Protein AF-A0AAD4JKN1-F1 (afdb_monomer)

Secondary structure (DSSP, 8-state):
-------SSHHHHHHHHHHHHHHHHT---S------------------TTTT--HHHHHHHHHHHHHHH-HHHHHHHHHHS-HHHHHHHHHHHHHHHHHHHHHHHHHHHHHHHHH--

Foldseek 3Di:
DDDDDPDDVPVVVVVVVVVVVVVVVVPPDDDPPVVPVPVPPPVPPPCDPCNPPDPLLVVVVVLVVCCVPPVPVSCVVQVPDDPVVVVVNVVSVVVSVVVVVVVVVVVVVVVVVVVVD

Solvent-accessible surface area (backbone atoms only — not comparable to full-atom values): 7193 Å² total; per-residue (Å²): 136,90,84,89,79,94,72,75,59,63,66,52,49,55,48,50,51,54,49,49,54,52,55,54,67,70,58,65,69,83,80,77,85,70,80,67,88,67,81,74,67,87,72,67,83,69,77,51,96,60,74,85,57,58,68,51,46,51,50,47,51,51,51,52,48,38,40,72,76,38,49,67,61,39,49,58,54,62,69,71,46,52,73,68,56,49,51,47,54,52,50,46,48,54,50,22,52,54,50,50,54,53,51,51,50,52,52,51,52,52,52,53,55,66,70,76,106

Nearest PDB structures (foldseek):
  4cti-assembly1_D  TM=4.336E-01  e=5.873E+00  Archaeoglobus fulgidus
  4cti-assembly2_B  TM=4.321E-01  e=7.706E+00  Archaeoglobus fulgidus

Radius of gyration: 39.37 Å; Cα contacts (8 Å, |Δi|>4): 24; chains: 1; bounding box: 93×88×52 Å

Sequence (117 aa):
MGVDAEDGDEAESLKLQKLAARAKAFRSTEFDDEDSDDDFSDDEELQSPIDDVDPFIFFVDTIKALQASDPLRFQNITQTLDFHYQALANGVAQHAEQRREEIEKKKMEKAIGAVAS

Structure (mmCIF, N/CA/C/O backbone):
data_AF-A0AAD4JKN1-F1
#
_entry.id   AF-A0AAD4JKN1-F1
#
loop_
_atom_site.group_PDB
_atom_site.id
_atom_site.type_symbol
_atom_site.label_atom_id
_atom_site.label_alt_id
_atom_site.label_comp_id
_atom_site.label_asym_id
_atom_site.label_entity_id
_atom_site.label_seq_id
_atom_site.pdbx_PDB_ins_code
_atom_site.Cartn_x
_atom_site.Cartn_y
_atom_site.Cartn_z
_atom_site.occupancy
_atom_site.B_iso_or_equiv
_atom_site.auth_seq_id
_atom_site.auth_comp_id
_atom_site.auth_asym_id
_atom_site.auth_atom_id
_atom_site.pdbx_PDB_model_num
ATOM 1 N N . MET A 1 1 ? 78.519 -78.307 -15.046 1.00 39.97 1 MET A N 1
ATOM 2 C CA . MET A 1 1 ? 78.005 -78.165 -16.427 1.00 39.97 1 MET A CA 1
ATOM 3 C C . MET A 1 1 ? 76.493 -78.160 -16.279 1.00 39.97 1 MET A C 1
ATOM 5 O O . MET A 1 1 ? 75.992 -79.135 -15.750 1.00 39.97 1 MET A O 1
ATOM 9 N N . GLY A 1 2 ? 75.779 -77.043 -16.394 1.00 44.22 2 GLY A N 1
ATOM 10 C CA . GLY A 1 2 ? 75.652 -76.187 -17.576 1.00 44.22 2 GLY A CA 1
ATOM 11 C C . GLY A 1 2 ? 74.321 -76.535 -18.253 1.00 44.22 2 GLY A C 1
ATOM 12 O O . GLY A 1 2 ? 74.204 -77.691 -18.632 1.00 44.22 2 GLY A O 1
ATOM 13 N N . VAL A 1 3 ? 73.375 -75.583 -18.296 1.00 42.09 3 VAL A N 1
ATOM 14 C CA . VAL A 1 3 ? 72.205 -75.370 -19.199 1.00 42.09 3 VAL A CA 1
ATOM 15 C C . VAL A 1 3 ? 71.249 -74.404 -18.464 1.00 42.09 3 VAL A C 1
ATOM 17 O O . VAL A 1 3 ? 70.744 -74.740 -17.400 1.00 42.09 3 VAL A O 1
ATOM 20 N N . ASP A 1 4 ? 71.271 -73.104 -18.750 1.00 46.56 4 ASP A N 1
ATOM 21 C CA . ASP A 1 4 ? 70.576 -72.418 -19.856 1.00 46.56 4 ASP A CA 1
ATOM 22 C C . ASP A 1 4 ? 69.042 -72.414 -19.717 1.00 46.56 4 ASP A C 1
ATOM 24 O O . ASP A 1 4 ? 68.415 -73.470 -19.768 1.00 46.56 4 ASP A O 1
ATOM 28 N N . ALA A 1 5 ? 68.488 -71.215 -19.506 1.00 46.66 5 ALA A N 1
ATOM 29 C CA . ALA A 1 5 ? 67.146 -70.781 -19.905 1.00 46.66 5 ALA A CA 1
ATOM 30 C C . ALA A 1 5 ? 66.983 -69.285 -19.555 1.00 46.66 5 ALA A C 1
ATOM 32 O O . ALA A 1 5 ? 66.197 -68.898 -18.685 1.00 46.66 5 ALA A O 1
ATOM 33 N N . GLU A 1 6 ? 67.782 -68.443 -20.218 1.00 53.09 6 GLU A N 1
ATOM 34 C CA . GLU A 1 6 ? 67.369 -67.080 -20.560 1.00 53.09 6 GLU A CA 1
ATOM 35 C C . GLU A 1 6 ? 66.128 -67.182 -21.468 1.00 53.09 6 GLU A C 1
ATOM 37 O O . GLU A 1 6 ? 66.286 -67.468 -22.646 1.00 53.09 6 GLU A O 1
ATOM 42 N N . ASP A 1 7 ? 64.901 -67.034 -20.943 1.00 52.81 7 ASP A N 1
ATOM 43 C CA . ASP A 1 7 ? 63.709 -66.795 -21.802 1.00 52.81 7 ASP A CA 1
ATOM 44 C C . ASP A 1 7 ? 62.448 -66.291 -21.052 1.00 52.81 7 ASP A C 1
ATOM 46 O O . ASP A 1 7 ? 61.320 -66.368 -21.539 1.00 52.81 7 ASP A O 1
ATOM 50 N N . GLY A 1 8 ? 62.589 -65.824 -19.804 1.00 51.25 8 GLY A N 1
ATOM 51 C CA . GLY A 1 8 ? 61.441 -65.479 -18.946 1.00 51.25 8 GLY A CA 1
ATOM 52 C C . GLY A 1 8 ? 60.948 -64.030 -19.042 1.00 51.25 8 GLY A C 1
ATOM 53 O O . GLY A 1 8 ? 59.811 -63.754 -18.662 1.00 51.25 8 GLY A O 1
ATOM 54 N N . ASP A 1 9 ? 61.782 -63.108 -19.531 1.00 56.56 9 ASP A N 1
ATOM 55 C CA . ASP A 1 9 ? 61.534 -61.655 -19.455 1.00 56.56 9 ASP A CA 1
ATOM 56 C C . ASP A 1 9 ? 60.943 -61.077 -20.762 1.00 56.56 9 ASP A C 1
ATOM 58 O O . ASP A 1 9 ? 60.248 -60.059 -20.778 1.00 56.56 9 ASP A O 1
ATOM 62 N N . GLU A 1 10 ? 61.109 -61.767 -21.896 1.00 54.38 10 GLU A N 1
ATOM 63 C CA . GLU A 1 10 ? 60.611 -61.270 -23.187 1.00 54.38 10 GLU A CA 1
ATOM 64 C C . GLU A 1 10 ? 59.077 -61.356 -23.301 1.00 54.38 10 GLU A C 1
ATOM 66 O O . GLU A 1 10 ? 58.427 -60.446 -23.824 1.00 54.38 10 GLU A O 1
ATOM 71 N N . ALA A 1 11 ? 58.462 -62.403 -22.737 1.00 57.84 11 ALA A N 1
ATOM 72 C CA . ALA A 1 11 ? 57.008 -62.577 -22.744 1.00 57.84 11 ALA A CA 1
ATOM 73 C C . ALA A 1 11 ? 56.278 -61.598 -21.803 1.00 57.84 11 ALA A C 1
ATOM 75 O O . ALA A 1 11 ? 55.142 -61.197 -22.081 1.00 57.84 11 ALA A O 1
ATOM 76 N N . GLU A 1 12 ? 56.909 -61.218 -20.691 1.00 60.03 12 GLU A N 1
ATOM 77 C CA . GLU A 1 12 ? 56.416 -60.189 -19.767 1.00 60.03 12 GLU A CA 1
ATOM 78 C C . GLU A 1 12 ? 56.588 -58.792 -20.371 1.00 60.03 12 GLU A C 1
ATOM 80 O O . GLU A 1 12 ? 55.643 -58.000 -20.333 1.00 60.03 12 GLU A O 1
ATOM 85 N N . SER A 1 13 ? 57.720 -58.511 -21.030 1.00 63.31 13 SER A N 1
ATOM 86 C CA . SER A 1 13 ? 57.960 -57.216 -21.679 1.00 63.31 13 SER A CA 1
ATOM 87 C C . SER A 1 13 ? 56.969 -56.931 -22.816 1.00 63.31 13 SER A C 1
ATOM 89 O O . SER A 1 13 ? 56.416 -55.832 -22.886 1.00 63.31 13 SER A O 1
ATOM 91 N N . LEU A 1 14 ? 56.629 -57.931 -23.640 1.00 69.44 14 LEU A N 1
ATOM 92 C CA . LEU A 1 14 ? 55.605 -57.814 -24.687 1.00 69.44 14 LEU A CA 1
ATOM 93 C C . LEU A 1 14 ? 54.211 -57.544 -24.106 1.00 69.44 14 LEU A C 1
ATOM 95 O O . LEU A 1 14 ? 53.443 -56.742 -24.651 1.00 69.44 14 LEU A O 1
ATOM 99 N N . LYS A 1 15 ? 53.873 -58.190 -22.982 1.00 71.38 15 LYS A N 1
ATOM 100 C CA . LYS A 1 15 ? 52.620 -57.927 -22.262 1.00 71.38 15 LYS A CA 1
ATOM 101 C C . LYS A 1 15 ? 52.615 -56.515 -21.693 1.00 71.38 15 LYS A C 1
ATOM 103 O O . LYS A 1 15 ? 51.636 -55.810 -21.921 1.00 71.38 15 LYS A O 1
ATOM 108 N N . LEU A 1 16 ? 53.692 -56.081 -21.034 1.00 71.75 16 LEU A N 1
ATOM 109 C CA . LEU A 1 16 ? 53.841 -54.722 -20.507 1.00 71.75 16 LEU A CA 1
ATOM 110 C C . LEU A 1 16 ? 53.737 -53.674 -21.615 1.00 71.75 16 LEU A C 1
ATOM 112 O O . LEU A 1 16 ? 53.016 -52.695 -21.456 1.00 71.75 16 LEU A O 1
ATOM 116 N N . GLN A 1 17 ? 54.390 -53.891 -22.757 1.00 74.81 17 GLN A 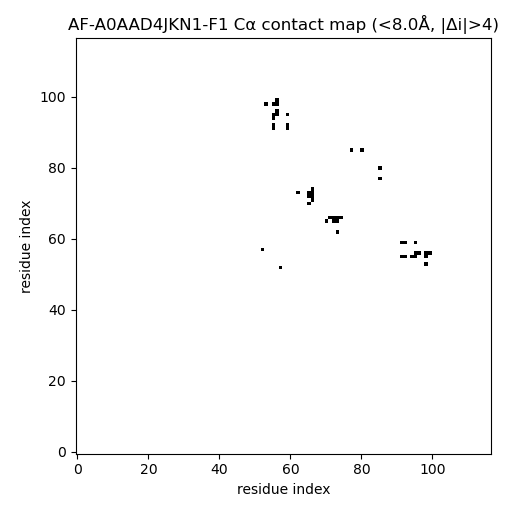N 1
ATOM 117 C CA . GLN A 1 17 ? 54.358 -52.971 -23.892 1.00 74.81 17 GLN A CA 1
ATOM 118 C C . GLN A 1 17 ? 52.951 -52.870 -24.492 1.00 74.81 17 GLN A C 1
ATOM 120 O O . GLN A 1 17 ? 52.480 -51.772 -24.792 1.00 74.81 17 GLN A O 1
ATOM 125 N N . LYS A 1 18 ? 52.235 -53.995 -24.608 1.00 77.06 18 LYS A N 1
ATOM 126 C CA . LYS A 1 18 ? 50.837 -54.019 -25.063 1.00 77.06 18 LYS A CA 1
ATOM 127 C C . LYS A 1 18 ? 49.895 -53.345 -24.060 1.00 77.06 18 LYS A C 1
ATOM 129 O O . LYS A 1 18 ? 48.963 -52.651 -24.467 1.00 77.06 18 LYS A O 1
ATOM 134 N N . LEU A 1 19 ? 50.147 -53.509 -22.761 1.00 74.44 19 LEU A N 1
ATOM 135 C CA . LEU A 1 19 ? 49.396 -52.861 -21.682 1.00 74.44 19 LEU A CA 1
ATOM 136 C C . LEU A 1 19 ? 49.654 -51.348 -21.663 1.00 74.44 19 LEU A C 1
ATOM 138 O O . LEU A 1 19 ? 48.706 -50.574 -21.577 1.00 74.44 19 LEU A O 1
ATOM 142 N N . ALA A 1 20 ? 50.904 -50.926 -21.855 1.00 73.81 20 ALA A N 1
ATOM 143 C CA . ALA A 1 20 ? 51.306 -49.527 -21.958 1.00 73.81 20 ALA A CA 1
ATOM 144 C C . ALA A 1 20 ? 50.724 -48.853 -23.208 1.00 73.81 20 ALA A C 1
ATOM 146 O O . ALA A 1 20 ? 50.207 -47.742 -23.119 1.00 73.81 20 ALA A O 1
ATOM 147 N N . ALA A 1 21 ? 50.731 -49.532 -24.361 1.00 71.94 21 ALA A N 1
ATOM 148 C CA . ALA A 1 21 ? 50.087 -49.040 -25.579 1.00 71.94 21 ALA A CA 1
ATOM 149 C C . ALA A 1 21 ? 48.570 -48.870 -25.386 1.00 71.94 21 ALA A C 1
ATOM 151 O O . ALA A 1 21 ? 48.005 -47.853 -25.784 1.00 71.94 21 ALA A O 1
ATOM 152 N N . ARG A 1 22 ? 47.918 -49.827 -24.709 1.00 68.62 22 ARG A N 1
ATOM 153 C CA . ARG A 1 22 ? 46.492 -49.738 -24.367 1.00 68.62 22 ARG A CA 1
ATOM 154 C C . ARG A 1 22 ? 46.208 -48.600 -23.383 1.00 68.62 22 ARG A C 1
ATOM 156 O O . ARG A 1 22 ? 45.249 -47.870 -23.588 1.00 68.62 22 ARG A O 1
ATOM 163 N N . ALA A 1 23 ? 47.043 -48.409 -22.363 1.00 65.88 23 ALA A N 1
ATOM 164 C CA . ALA A 1 23 ? 46.917 -47.301 -21.415 1.00 65.88 23 ALA A CA 1
ATOM 165 C C . ALA A 1 23 ? 47.109 -45.936 -22.095 1.00 65.88 23 ALA A C 1
ATOM 167 O O . ALA A 1 23 ? 46.398 -44.985 -21.789 1.00 65.88 23 ALA A O 1
ATOM 168 N N . LYS A 1 24 ? 48.013 -45.849 -23.078 1.00 64.50 24 LYS A N 1
ATOM 169 C CA . LYS A 1 24 ? 48.230 -44.635 -23.873 1.00 64.50 24 LYS A CA 1
ATOM 170 C C . LYS A 1 24 ? 47.045 -44.313 -24.794 1.00 64.50 24 LYS A C 1
ATOM 172 O O . LYS A 1 24 ? 46.783 -43.142 -25.018 1.00 64.50 24 LYS A O 1
ATOM 177 N N . ALA A 1 25 ? 46.298 -45.321 -25.256 1.00 64.19 25 ALA A N 1
ATOM 178 C CA . ALA A 1 25 ? 45.045 -45.128 -25.995 1.00 64.19 25 ALA A CA 1
ATOM 179 C C . ALA A 1 25 ? 43.872 -44.659 -25.109 1.00 64.19 25 ALA A C 1
ATOM 181 O O . ALA A 1 25 ? 42.955 -44.027 -25.617 1.00 64.19 25 ALA A O 1
ATOM 182 N N . PHE A 1 26 ? 43.904 -44.935 -23.797 1.00 61.09 26 PHE A N 1
ATOM 183 C CA . PHE A 1 26 ? 42.961 -44.359 -22.822 1.00 61.09 26 PHE A CA 1
ATOM 184 C C . PHE A 1 26 ? 43.322 -42.931 -22.402 1.00 61.09 26 PHE A C 1
ATOM 186 O O . PHE A 1 26 ? 42.510 -42.259 -21.777 1.00 61.09 26 PHE A O 1
ATOM 193 N N . ARG A 1 27 ? 44.517 -42.447 -22.757 1.00 56.94 27 ARG A N 1
ATOM 194 C CA . ARG A 1 27 ? 44.874 -41.033 -22.645 1.00 56.94 27 ARG A CA 1
ATOM 195 C C . ARG A 1 27 ? 44.343 -40.300 -23.879 1.00 56.94 27 ARG 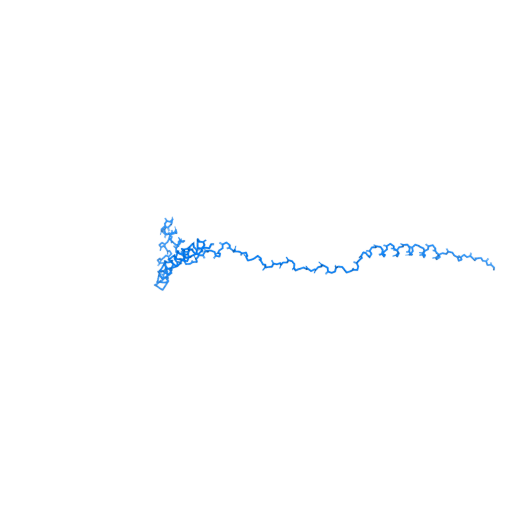A C 1
ATOM 197 O O . ARG A 1 27 ? 45.110 -39.778 -24.681 1.00 56.94 27 ARG A O 1
ATOM 204 N N . SER A 1 28 ? 43.025 -40.347 -24.067 1.00 53.62 28 SER A N 1
ATOM 205 C CA . SER A 1 28 ? 42.308 -39.361 -24.869 1.00 53.62 28 SER A CA 1
ATOM 206 C C . SER A 1 28 ? 42.722 -37.985 -24.354 1.00 53.62 28 SER A C 1
ATOM 208 O O . SER A 1 28 ? 42.531 -37.719 -23.171 1.00 53.62 28 SER A O 1
ATOM 210 N N . THR A 1 29 ? 43.392 -37.221 -25.225 1.00 53.06 29 THR A N 1
ATOM 211 C CA . THR A 1 29 ? 43.343 -35.750 -25.272 1.00 53.06 29 THR A CA 1
ATOM 212 C C . THR A 1 29 ? 43.422 -35.101 -23.887 1.00 53.06 29 THR A C 1
ATOM 214 O O . THR A 1 29 ? 42.431 -34.901 -23.206 1.00 53.06 29 THR A O 1
ATOM 217 N N . GLU A 1 30 ? 44.609 -34.911 -23.313 1.00 49.78 30 GLU A N 1
ATOM 218 C CA . GLU A 1 30 ? 45.294 -33.619 -23.462 1.00 49.78 30 GLU A CA 1
ATOM 219 C C . GLU A 1 30 ? 44.295 -32.460 -23.639 1.00 49.78 30 GLU A C 1
ATOM 221 O O . GLU A 1 30 ? 43.867 -32.192 -24.755 1.00 49.78 30 GLU A O 1
ATOM 226 N N . PHE A 1 31 ? 43.943 -31.854 -22.500 1.00 52.16 31 PHE A N 1
ATOM 227 C CA . PHE A 1 31 ? 43.353 -30.526 -22.325 1.00 52.16 31 PHE A CA 1
ATOM 228 C C . PHE A 1 31 ? 42.161 -30.189 -23.226 1.00 52.16 31 PHE A C 1
ATOM 230 O O . PHE A 1 31 ? 42.312 -29.491 -24.221 1.00 52.16 31 PHE A O 1
ATOM 237 N N . ASP A 1 32 ? 40.971 -30.580 -22.785 1.00 50.72 32 ASP A N 1
ATOM 238 C CA . ASP A 1 32 ? 39.904 -29.585 -22.682 1.00 50.72 32 ASP A CA 1
ATOM 239 C C . ASP A 1 32 ? 39.632 -29.407 -21.194 1.00 50.72 32 ASP A C 1
ATOM 241 O O . ASP A 1 32 ? 38.841 -30.129 -20.591 1.00 50.72 32 ASP A O 1
ATOM 245 N N . ASP A 1 33 ? 40.326 -28.447 -20.585 1.00 56.91 33 ASP A N 1
ATOM 246 C CA . ASP A 1 33 ? 39.774 -27.742 -19.430 1.00 56.91 33 ASP A CA 1
ATOM 247 C C . ASP A 1 33 ? 38.632 -26.836 -19.955 1.00 56.91 33 ASP A C 1
ATOM 249 O O . ASP A 1 33 ? 38.699 -25.614 -19.867 1.00 56.91 33 ASP A O 1
ATOM 253 N N . GLU A 1 34 ? 37.606 -27.438 -20.568 1.00 54.56 34 GLU A N 1
ATOM 254 C CA . GLU A 1 34 ? 36.330 -26.795 -20.913 1.00 54.56 34 GLU A CA 1
ATOM 255 C C . GLU A 1 34 ? 35.306 -26.980 -19.782 1.00 54.56 34 GLU A C 1
ATOM 257 O O . GLU A 1 34 ? 34.104 -26.857 -19.989 1.00 54.56 34 GLU A O 1
ATOM 262 N N . ASP A 1 35 ? 35.777 -27.146 -18.541 1.00 58.75 35 ASP A N 1
ATOM 263 C CA . ASP A 1 35 ? 35.046 -26.647 -17.371 1.00 58.75 35 ASP A CA 1
ATOM 264 C C . ASP A 1 35 ? 35.165 -25.104 -17.342 1.00 58.75 35 ASP A C 1
ATOM 266 O O . ASP A 1 35 ? 35.577 -24.499 -16.351 1.00 58.75 35 ASP A O 1
ATOM 270 N N . SER A 1 36 ? 34.837 -24.432 -18.454 1.00 56.81 36 SER A N 1
ATOM 271 C CA . SER A 1 36 ? 34.472 -23.017 -18.414 1.00 56.81 36 SER A CA 1
ATOM 272 C C . SER A 1 36 ? 33.014 -22.970 -17.988 1.00 56.81 36 SER A C 1
ATOM 274 O O . SER A 1 36 ? 32.100 -22.783 -18.785 1.00 56.81 36 SER A O 1
ATOM 276 N N . ASP A 1 37 ? 32.848 -23.211 -16.695 1.00 61.69 37 ASP A N 1
ATOM 277 C CA . ASP A 1 37 ? 31.638 -23.190 -15.882 1.00 61.69 37 ASP A CA 1
ATOM 278 C C . ASP A 1 37 ? 31.072 -21.750 -15.776 1.00 61.69 37 ASP A C 1
ATOM 280 O O . ASP A 1 37 ? 30.798 -21.253 -14.687 1.00 61.69 37 ASP A O 1
ATOM 284 N N . ASP A 1 38 ? 30.974 -21.032 -16.903 1.00 61.22 38 ASP A N 1
ATOM 285 C CA . ASP A 1 38 ? 30.612 -19.606 -16.954 1.00 61.22 38 ASP A CA 1
ATOM 286 C C . ASP A 1 38 ? 29.675 -19.265 -18.130 1.00 61.22 38 ASP A C 1
ATOM 288 O O . ASP A 1 38 ? 29.710 -18.173 -18.689 1.00 61.22 38 ASP A O 1
ATOM 292 N N . ASP A 1 39 ? 28.803 -20.211 -18.495 1.00 61.62 39 ASP A N 1
ATOM 293 C CA . ASP A 1 39 ? 27.591 -19.944 -19.290 1.00 61.62 39 ASP A CA 1
ATOM 294 C C . ASP A 1 39 ? 26.371 -19.656 -18.386 1.00 61.62 39 ASP A C 1
ATOM 296 O O . ASP A 1 39 ? 25.225 -19.659 -18.841 1.00 61.62 39 ASP A O 1
ATOM 300 N N . PHE A 1 40 ? 26.580 -19.350 -17.097 1.00 61.12 40 PHE A N 1
ATOM 301 C CA . PHE A 1 40 ? 25.600 -18.550 -16.361 1.00 61.12 40 PHE A CA 1
ATOM 302 C C . PHE A 1 40 ? 25.747 -17.102 -16.824 1.00 61.12 40 PHE A C 1
ATOM 304 O O . PHE A 1 40 ? 26.283 -16.245 -16.127 1.00 61.12 40 PHE A O 1
ATOM 311 N N . SER A 1 41 ? 25.231 -16.818 -18.020 1.00 65.31 41 SER A N 1
ATOM 312 C CA . SER A 1 41 ? 24.800 -15.467 -18.332 1.00 65.31 41 SER A CA 1
ATOM 313 C C . SER A 1 41 ? 23.709 -15.111 -17.319 1.00 65.31 41 SER A C 1
ATOM 315 O O . SER A 1 41 ? 22.535 -15.415 -17.529 1.00 65.31 41 SER A O 1
ATOM 317 N N . ASP A 1 42 ? 24.097 -14.490 -16.205 1.00 60.78 42 ASP A N 1
ATOM 318 C CA . ASP A 1 42 ? 23.229 -13.753 -15.275 1.00 60.78 42 ASP A CA 1
ATOM 319 C C . ASP A 1 42 ? 22.679 -12.492 -15.979 1.00 60.78 42 ASP A C 1
ATOM 321 O O . ASP A 1 42 ? 22.795 -11.372 -15.498 1.00 60.78 42 ASP A O 1
ATOM 325 N N . ASP A 1 43 ? 22.184 -12.674 -17.205 1.00 61.56 43 ASP A N 1
ATOM 326 C CA . ASP A 1 43 ? 21.646 -11.651 -18.105 1.00 61.56 43 ASP A CA 1
ATOM 327 C C . ASP A 1 43 ? 20.165 -11.929 -18.411 1.00 61.56 43 ASP A C 1
ATOM 329 O O . ASP A 1 43 ? 19.536 -11.290 -19.254 1.00 61.56 43 ASP A O 1
ATOM 333 N N . GLU A 1 44 ? 19.559 -12.876 -17.690 1.00 63.78 44 GLU A N 1
ATOM 334 C CA . GLU A 1 44 ? 18.124 -12.821 -17.479 1.00 63.78 44 GLU A CA 1
ATOM 335 C C . GLU A 1 44 ? 17.894 -11.799 -16.362 1.00 63.78 44 GLU A C 1
ATOM 337 O O . GLU A 1 44 ? 17.926 -12.137 -15.179 1.00 63.78 44 GLU A O 1
ATOM 342 N N . GLU A 1 45 ? 17.650 -10.534 -16.729 1.00 67.81 45 GLU A N 1
ATOM 343 C CA . GLU A 1 45 ? 16.899 -9.597 -15.885 1.00 67.81 45 GLU A CA 1
ATOM 344 C C . GLU A 1 45 ? 15.517 -10.228 -15.624 1.00 67.81 45 GLU A C 1
ATOM 346 O O . GLU A 1 45 ? 14.515 -9.919 -16.274 1.00 67.81 45 GLU A O 1
ATOM 351 N N . LEU A 1 46 ? 15.479 -11.217 -14.728 1.00 75.56 46 LEU A N 1
ATOM 352 C CA . LEU A 1 46 ? 14.286 -11.943 -14.352 1.00 75.56 46 LEU A CA 1
ATOM 353 C C . LEU A 1 46 ? 13.410 -10.958 -13.602 1.00 75.56 46 LEU A C 1
ATOM 355 O O . LEU A 1 46 ? 13.578 -10.759 -12.400 1.00 75.56 46 LEU A O 1
ATOM 359 N N . GLN A 1 47 ? 12.473 -10.354 -14.331 1.00 80.12 47 GLN A N 1
ATOM 360 C CA . GLN A 1 47 ? 11.410 -9.562 -13.742 1.00 80.12 47 GLN A CA 1
ATOM 361 C C . GLN A 1 47 ? 10.726 -10.428 -12.689 1.00 80.12 47 GLN A C 1
ATOM 363 O O . GLN A 1 47 ? 10.051 -11.419 -12.995 1.00 80.12 47 GLN A O 1
ATOM 368 N N . SER A 1 48 ? 10.935 -10.072 -11.429 1.00 87.00 48 SER A N 1
ATOM 369 C CA . SER A 1 48 ? 10.336 -10.779 -10.324 1.00 87.00 48 SER A CA 1
ATOM 370 C C . SER A 1 48 ? 8.824 -10.551 -10.377 1.00 87.00 48 SER A C 1
ATOM 372 O O . SER A 1 48 ? 8.362 -9.472 -10.766 1.00 87.00 48 SER A O 1
ATOM 374 N N . PRO A 1 49 ? 8.004 -11.518 -9.931 1.00 88.44 49 PRO A N 1
ATOM 375 C CA . PRO A 1 49 ? 6.559 -11.322 -9.868 1.00 88.44 49 PRO A CA 1
ATOM 376 C C . PRO A 1 49 ? 6.118 -10.103 -9.037 1.00 88.44 49 PRO A C 1
ATOM 378 O O . PRO A 1 49 ? 4.949 -9.724 -9.109 1.00 88.44 49 PRO A O 1
ATOM 381 N N . ILE A 1 50 ? 7.009 -9.517 -8.222 1.00 90.62 50 ILE A N 1
ATOM 382 C CA . ILE A 1 50 ? 6.706 -8.364 -7.368 1.00 90.62 50 ILE A CA 1
ATOM 383 C C . ILE A 1 50 ? 7.167 -7.025 -7.955 1.0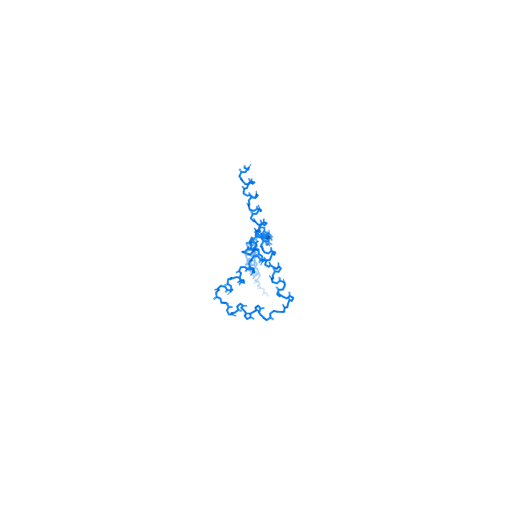0 90.62 50 ILE A C 1
ATOM 385 O O . ILE A 1 50 ? 6.770 -5.990 -7.427 1.00 90.62 50 ILE A O 1
ATOM 389 N N . ASP A 1 51 ? 7.972 -7.020 -9.019 1.00 89.44 51 ASP A N 1
ATOM 390 C CA . ASP A 1 51 ? 8.629 -5.800 -9.514 1.00 89.44 51 ASP A CA 1
ATOM 391 C C . ASP A 1 51 ? 7.630 -4.774 -10.074 1.00 89.44 51 ASP A C 1
ATOM 393 O O . ASP A 1 51 ? 7.858 -3.566 -10.002 1.00 89.44 51 ASP A O 1
ATOM 397 N N . ASP A 1 52 ? 6.475 -5.238 -10.559 1.00 89.44 52 ASP A N 1
ATOM 398 C CA . ASP A 1 52 ? 5.378 -4.385 -11.033 1.00 89.44 52 ASP A CA 1
ATOM 399 C C . ASP A 1 52 ? 4.420 -3.928 -9.912 1.00 89.44 52 ASP A C 1
ATOM 401 O O . ASP A 1 52 ? 3.467 -3.182 -10.166 1.00 89.44 52 ASP A O 1
ATOM 405 N N . VAL A 1 53 ? 4.626 -4.371 -8.666 1.00 94.12 53 VAL A N 1
ATOM 406 C CA . VAL A 1 53 ? 3.722 -4.083 -7.545 1.00 94.12 53 VAL A CA 1
ATOM 407 C C . 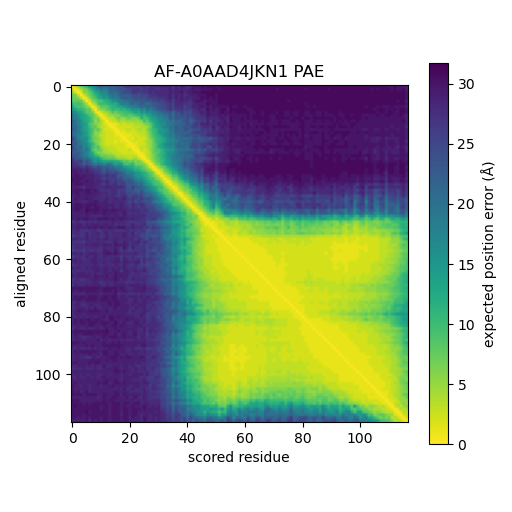VAL A 1 53 ? 4.158 -2.820 -6.814 1.00 94.12 53 VAL A C 1
ATOM 409 O O . VAL A 1 53 ? 5.229 -2.755 -6.217 1.00 94.12 53 VAL A O 1
ATOM 412 N N . ASP A 1 54 ? 3.277 -1.819 -6.768 1.00 96.62 54 ASP A N 1
ATOM 413 C CA . ASP A 1 54 ? 3.491 -0.663 -5.901 1.00 96.62 54 ASP A CA 1
ATOM 414 C C . ASP A 1 54 ? 3.153 -1.016 -4.436 1.00 96.62 54 ASP A C 1
ATOM 416 O O . ASP A 1 54 ? 1.999 -1.350 -4.133 1.00 96.62 54 ASP A O 1
ATOM 420 N N . PRO A 1 55 ? 4.119 -0.928 -3.504 1.00 95.94 55 PRO A N 1
ATOM 421 C CA . PRO A 1 55 ? 3.935 -1.410 -2.138 1.00 95.94 55 PRO A CA 1
ATOM 422 C C . PRO A 1 55 ? 2.914 -0.587 -1.343 1.00 95.94 55 PRO A C 1
ATOM 424 O O . PRO A 1 55 ? 2.200 -1.138 -0.504 1.00 95.94 55 PRO A O 1
ATOM 427 N N . PHE A 1 56 ? 2.804 0.719 -1.606 1.00 97.12 56 PHE A N 1
ATOM 428 C CA . PHE A 1 56 ? 1.866 1.588 -0.894 1.00 97.12 56 PHE A CA 1
ATOM 429 C C . PHE A 1 56 ? 0.436 1.335 -1.359 1.00 97.12 56 PHE A C 1
ATOM 431 O O . PHE A 1 56 ? -0.473 1.207 -0.537 1.00 97.12 56 PHE A O 1
ATOM 438 N N . ILE A 1 57 ? 0.242 1.208 -2.673 1.00 97.88 57 ILE A N 1
ATOM 439 C CA . ILE A 1 57 ? -1.051 0.846 -3.258 1.00 97.88 57 ILE A CA 1
ATOM 440 C C . ILE A 1 57 ? -1.488 -0.528 -2.748 1.00 97.88 57 ILE A C 1
ATOM 442 O O . ILE A 1 57 ? -2.615 -0.659 -2.268 1.00 97.88 57 ILE A O 1
ATOM 446 N N . PHE A 1 58 ? -0.593 -1.520 -2.777 1.00 97.31 58 PHE A N 1
ATOM 447 C CA . PHE A 1 58 ? -0.892 -2.877 -2.326 1.00 97.31 58 PHE A CA 1
ATOM 448 C C . PHE A 1 58 ? -1.265 -2.935 -0.839 1.00 97.31 58 PHE A C 1
ATOM 450 O O . PHE A 1 58 ? -2.235 -3.597 -0.461 1.00 97.31 58 PHE A O 1
ATOM 457 N N . PHE A 1 59 ? -0.551 -2.200 0.017 1.00 96.88 59 PHE A N 1
ATOM 458 C CA . PHE A 1 59 ? -0.901 -2.089 1.432 1.00 96.88 59 PHE A CA 1
ATOM 459 C C . PHE A 1 59 ? -2.302 -1.490 1.626 1.00 96.88 59 PHE A C 1
ATOM 461 O O . PHE A 1 59 ? -3.129 -2.035 2.354 1.00 96.88 59 PHE A O 1
ATOM 468 N N . VAL A 1 60 ? -2.617 -0.386 0.948 1.00 97.94 60 VAL A N 1
ATOM 469 C CA . VAL A 1 60 ? -3.929 0.260 1.094 1.00 97.94 60 VAL A CA 1
ATOM 470 C C . VAL A 1 60 ? -5.055 -0.640 0.589 1.00 97.94 60 VAL A C 1
ATOM 472 O O . VAL A 1 60 ? -6.099 -0.733 1.237 1.00 97.94 60 VAL A O 1
ATOM 475 N N . ASP A 1 61 ? -4.851 -1.334 -0.529 1.00 98.12 61 ASP A N 1
ATOM 476 C CA . ASP A 1 61 ? -5.844 -2.261 -1.073 1.00 98.12 61 ASP A CA 1
ATOM 477 C C . ASP A 1 61 ? -6.057 -3.477 -0.178 1.00 98.12 61 ASP A C 1
ATOM 479 O O . ASP A 1 61 ? -7.199 -3.879 0.039 1.00 98.12 61 ASP A O 1
ATOM 483 N N . THR A 1 62 ? -4.993 -4.027 0.407 1.00 97.69 62 THR A N 1
ATOM 484 C CA . THR A 1 62 ? -5.118 -5.140 1.358 1.00 97.69 62 THR A CA 1
ATOM 485 C C . THR A 1 62 ? -5.861 -4.720 2.626 1.00 97.69 62 THR A C 1
ATOM 487 O O . THR A 1 62 ? -6.726 -5.462 3.091 1.00 97.69 62 THR A O 1
ATOM 490 N N . ILE A 1 63 ? -5.622 -3.513 3.147 1.00 96.62 63 ILE A N 1
ATOM 491 C CA . ILE A 1 63 ? -6.373 -2.976 4.292 1.00 96.62 63 ILE A CA 1
ATOM 492 C C . ILE A 1 63 ? -7.847 -2.722 3.941 1.00 96.62 63 ILE A C 1
ATOM 494 O O . ILE A 1 63 ? -8.728 -3.075 4.726 1.00 96.62 63 ILE A O 1
ATOM 498 N N . LYS A 1 64 ? -8.145 -2.178 2.755 1.00 97.06 64 LYS A N 1
ATOM 499 C CA . LYS A 1 64 ? -9.530 -2.001 2.276 1.00 97.06 64 LYS A CA 1
ATOM 500 C C . LYS A 1 64 ? -10.240 -3.340 2.076 1.00 97.06 64 LYS A C 1
ATOM 502 O O . LYS A 1 64 ? -11.397 -3.487 2.466 1.00 97.06 64 LYS A O 1
ATOM 507 N N . ALA A 1 65 ? -9.550 -4.330 1.512 1.00 98.25 65 ALA A N 1
ATOM 508 C CA . ALA A 1 65 ? -10.074 -5.681 1.350 1.00 98.25 65 ALA A CA 1
ATOM 509 C C . ALA A 1 65 ? -10.343 -6.341 2.708 1.00 98.25 65 ALA A C 1
ATOM 511 O O . ALA A 1 65 ? -11.388 -6.967 2.887 1.00 98.25 65 ALA A O 1
ATOM 512 N N . LEU A 1 66 ? -9.454 -6.156 3.688 1.00 97.38 66 LEU A N 1
ATOM 513 C CA . LEU A 1 66 ? -9.668 -6.610 5.061 1.00 97.38 66 LEU A CA 1
ATOM 514 C C . LEU A 1 66 ? -10.891 -5.929 5.684 1.00 97.38 66 LEU A C 1
ATOM 516 O O . LEU A 1 66 ? -11.739 -6.612 6.243 1.00 97.38 66 LEU A O 1
ATOM 520 N N . GLN A 1 67 ? -11.024 -4.609 5.539 1.00 97.06 67 GLN A N 1
ATOM 521 C CA . GLN A 1 67 ? -12.183 -3.868 6.037 1.00 97.06 67 GLN A CA 1
ATOM 522 C C . GLN A 1 67 ? -13.501 -4.366 5.423 1.00 97.06 67 GLN A C 1
ATOM 524 O O . GLN A 1 67 ? -14.507 -4.434 6.125 1.00 97.06 67 GLN A O 1
ATOM 529 N N . ALA A 1 68 ? -13.505 -4.709 4.132 1.00 98.00 68 ALA A N 1
ATOM 530 C CA . ALA A 1 68 ? -14.692 -5.197 3.433 1.00 98.00 68 ALA A CA 1
ATOM 531 C C . ALA A 1 68 ? -15.035 -6.659 3.768 1.00 98.00 68 ALA A C 1
ATOM 533 O O . ALA A 1 68 ? -16.211 -7.003 3.867 1.00 98.00 68 ALA A O 1
ATOM 534 N N . SER A 1 69 ? -14.022 -7.515 3.924 1.00 98.38 69 SER A N 1
ATOM 535 C CA . SER A 1 69 ? -14.202 -8.956 4.158 1.00 98.38 69 SER A CA 1
ATOM 536 C C . SER A 1 69 ? -14.387 -9.320 5.632 1.00 98.38 69 SER A C 1
ATOM 538 O O . SER A 1 69 ? -15.169 -10.217 5.938 1.00 98.38 69 SER A O 1
ATOM 540 N N . ASP A 1 70 ? -13.712 -8.619 6.545 1.00 98.06 70 ASP A N 1
ATOM 541 C CA . ASP A 1 70 ? -13.785 -8.826 7.993 1.00 98.06 70 ASP A CA 1
ATOM 542 C C . ASP A 1 70 ? -13.736 -7.476 8.746 1.00 98.06 70 ASP A C 1
ATOM 544 O O . ASP A 1 70 ? -12.691 -7.058 9.271 1.00 98.06 70 ASP A O 1
ATOM 548 N N . PRO A 1 71 ? -14.881 -6.770 8.826 1.00 97.50 71 PRO A N 1
ATOM 549 C CA . PRO A 1 71 ? -14.951 -5.455 9.458 1.00 97.50 71 PRO A CA 1
ATOM 550 C C . PRO A 1 71 ? -14.571 -5.471 10.944 1.00 97.50 71 PRO A C 1
ATOM 552 O O . PRO A 1 71 ? -14.001 -4.498 11.441 1.00 97.50 71 PRO A O 1
ATOM 555 N N . LEU A 1 72 ? -14.873 -6.563 11.661 1.00 97.69 72 LEU A N 1
ATOM 556 C CA . LEU A 1 72 ? -14.554 -6.697 13.085 1.00 97.69 72 LEU A CA 1
ATOM 557 C C . LEU A 1 72 ? -13.044 -6.802 13.295 1.00 97.69 72 LEU A C 1
ATOM 559 O O . LEU A 1 72 ? -12.493 -6.130 14.168 1.00 97.69 72 LEU A O 1
ATOM 563 N N . ARG A 1 73 ? -12.354 -7.604 12.478 1.00 96.75 73 ARG A N 1
ATOM 564 C CA . ARG A 1 73 ? -10.894 -7.708 12.539 1.00 96.75 73 ARG A CA 1
ATOM 565 C C . ARG A 1 73 ? -10.211 -6.398 12.178 1.00 96.75 73 ARG A C 1
ATOM 567 O O . ARG A 1 73 ? -9.266 -6.019 12.867 1.00 96.75 73 ARG A O 1
ATOM 574 N N . PHE A 1 74 ? -10.698 -5.693 11.158 1.00 96.88 74 PHE A N 1
ATOM 575 C CA . PHE A 1 74 ? -10.199 -4.359 10.829 1.00 96.88 74 PHE A CA 1
ATOM 576 C C . PHE A 1 74 ? -10.347 -3.396 12.016 1.00 96.88 74 PHE A C 1
ATOM 578 O O . PHE A 1 74 ? -9.359 -2.799 12.431 1.00 96.88 74 PHE A O 1
ATOM 585 N N . GLN A 1 75 ? -11.538 -3.308 12.624 1.00 96.06 75 GLN A N 1
ATOM 586 C CA . GLN A 1 75 ? -11.760 -2.445 13.791 1.00 96.06 75 GLN A CA 1
ATOM 587 C C . GLN A 1 75 ? -10.823 -2.781 14.953 1.00 96.06 75 GLN A C 1
ATOM 589 O O . GLN A 1 75 ? -10.203 -1.873 15.502 1.00 96.06 75 GLN A O 1
ATOM 594 N N . ASN A 1 76 ? -10.677 -4.065 15.292 1.00 95.75 76 ASN A N 1
ATOM 595 C CA . ASN A 1 76 ? -9.786 -4.498 16.369 1.00 95.75 76 ASN A CA 1
ATOM 596 C C . ASN A 1 76 ? -8.335 -4.078 16.111 1.00 95.75 76 ASN A C 1
ATOM 598 O O . ASN A 1 76 ? -7.660 -3.618 17.025 1.00 95.75 76 ASN A O 1
ATOM 602 N N . ILE A 1 77 ? -7.854 -4.191 14.871 1.00 94.00 77 ILE A N 1
ATOM 603 C CA . ILE A 1 77 ? -6.496 -3.767 14.516 1.00 94.00 77 ILE A CA 1
ATOM 604 C C . ILE A 1 77 ? -6.384 -2.243 14.614 1.00 94.00 77 ILE A C 1
ATOM 606 O O . ILE A 1 77 ? -5.538 -1.737 15.349 1.00 94.00 77 ILE A O 1
ATOM 610 N N . THR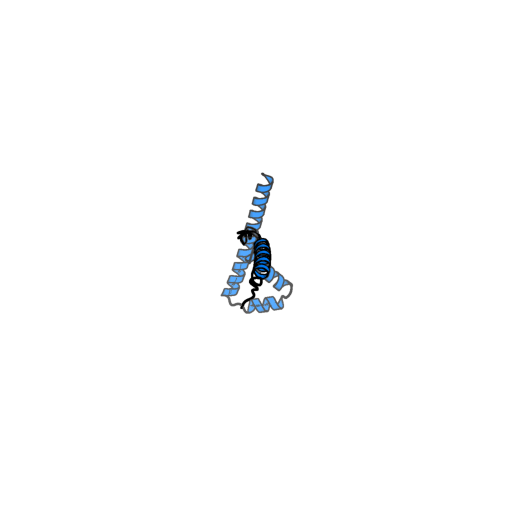 A 1 78 ? -7.257 -1.496 13.940 1.00 92.81 78 THR A N 1
ATOM 611 C CA . THR A 1 78 ? -7.162 -0.031 13.862 1.00 92.81 78 THR A CA 1
ATOM 612 C C . THR A 1 78 ? -7.329 0.653 15.220 1.00 92.81 78 THR A C 1
ATOM 614 O O . THR A 1 78 ? -6.654 1.644 15.488 1.00 92.81 78 THR A O 1
ATOM 617 N N . GLN A 1 79 ? -8.182 0.126 16.103 1.00 94.31 79 GLN A N 1
ATOM 618 C CA . GLN A 1 79 ? -8.400 0.694 17.439 1.00 94.31 79 GLN A CA 1
ATOM 619 C C . GLN A 1 79 ? -7.231 0.455 18.403 1.00 94.31 79 GLN A C 1
ATOM 621 O O . GLN A 1 79 ? -7.083 1.208 19.361 1.00 94.31 79 GLN A O 1
ATOM 626 N N . THR A 1 80 ? -6.401 -0.567 18.166 1.00 95.31 80 THR A N 1
ATOM 627 C CA . THR A 1 80 ? -5.209 -0.835 18.996 1.00 95.31 80 THR A CA 1
ATOM 628 C C . THR A 1 80 ? -4.006 0.030 18.633 1.00 95.31 80 THR A C 1
ATOM 630 O O . THR A 1 80 ? -3.060 0.118 19.413 1.00 95.31 80 THR A O 1
ATOM 633 N N . LEU A 1 81 ? -4.038 0.675 17.464 1.00 95.19 81 LEU A N 1
ATOM 634 C CA . LEU A 1 81 ? -3.001 1.607 17.044 1.00 95.19 81 LEU A CA 1
ATOM 635 C C . LEU A 1 81 ? -3.076 2.886 17.878 1.00 95.19 81 LEU A C 1
ATOM 637 O O . LEU A 1 81 ? -4.153 3.459 18.057 1.00 95.19 81 LEU A O 1
ATOM 641 N N . ASP A 1 82 ? -1.921 3.364 18.338 1.00 96.69 82 ASP A N 1
ATOM 642 C CA . ASP A 1 82 ? -1.825 4.696 18.92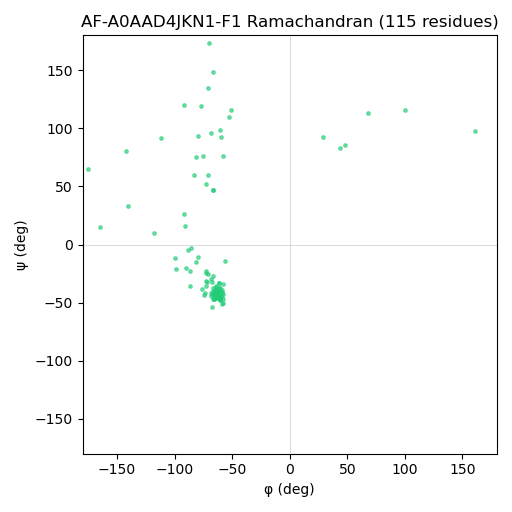3 1.00 96.69 82 ASP A CA 1
ATOM 643 C C . ASP A 1 82 ? -1.990 5.792 17.853 1.00 96.69 8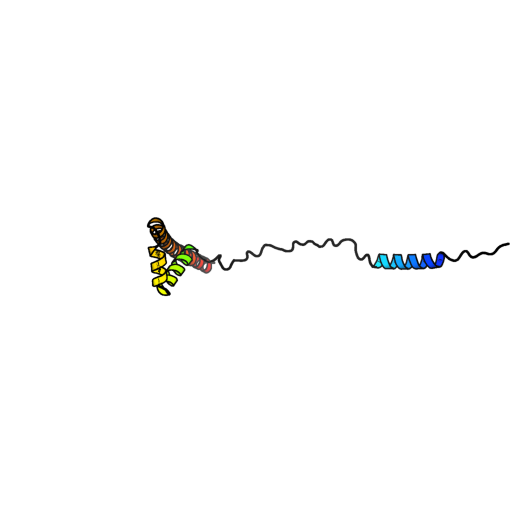2 ASP A C 1
ATOM 645 O O . ASP A 1 82 ? -2.048 5.538 16.645 1.00 96.69 82 ASP A O 1
ATOM 649 N N . PHE A 1 83 ? -2.052 7.045 18.303 1.00 96.00 83 PHE A N 1
ATOM 650 C CA . PHE A 1 83 ? -2.224 8.187 17.408 1.00 96.00 83 PHE A CA 1
ATOM 651 C C . PHE A 1 83 ? -1.121 8.293 16.341 1.00 96.00 83 PHE A C 1
ATOM 653 O O . PHE A 1 83 ? -1.402 8.703 15.216 1.00 96.00 83 PHE A O 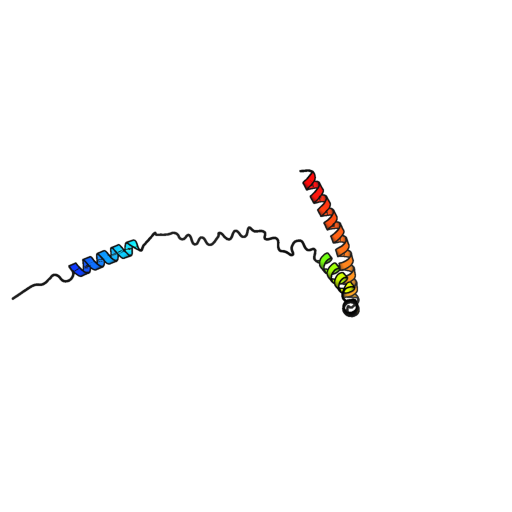1
ATOM 660 N N . HIS A 1 84 ? 0.121 7.917 16.664 1.00 97.56 84 HIS A N 1
ATOM 661 C CA . HIS A 1 84 ? 1.230 7.991 15.718 1.00 97.56 84 HIS A CA 1
ATOM 662 C C . HIS A 1 84 ? 1.018 7.018 14.556 1.00 97.56 84 HIS A C 1
ATOM 664 O O . HIS A 1 84 ? 1.106 7.418 13.394 1.00 97.56 84 HIS A O 1
ATOM 670 N N . TYR A 1 85 ? 0.657 5.769 14.849 1.00 95.75 85 TYR A N 1
ATOM 671 C CA . TYR A 1 85 ? 0.409 4.770 13.811 1.00 95.75 85 TYR A CA 1
ATOM 672 C C . TYR A 1 85 ? -0.897 5.008 13.049 1.00 95.75 85 TYR A C 1
ATOM 674 O O . TYR A 1 85 ? -0.957 4.736 11.850 1.00 95.75 85 TYR A O 1
ATOM 682 N N . GLN A 1 86 ? -1.924 5.571 13.690 1.00 94.12 86 GLN A N 1
ATOM 683 C CA . GLN A 1 86 ? -3.133 6.014 12.987 1.00 94.12 86 GLN A CA 1
ATOM 684 C C . GLN A 1 86 ? -2.822 7.143 11.995 1.00 94.12 86 GLN A C 1
ATOM 686 O O . GLN A 1 86 ? -3.259 7.097 10.844 1.00 94.12 86 GLN A O 1
ATOM 691 N N . ALA A 1 87 ? -2.034 8.141 12.408 1.00 96.25 87 ALA A N 1
ATOM 692 C CA . ALA A 1 87 ? -1.594 9.216 11.524 1.00 96.25 87 ALA A CA 1
ATOM 693 C C . ALA A 1 87 ? -0.727 8.682 10.371 1.00 96.25 87 ALA A C 1
ATOM 695 O O . ALA A 1 87 ? -0.938 9.073 9.224 1.00 96.25 87 ALA A O 1
ATOM 696 N N . LEU A 1 88 ? 0.186 7.745 10.653 1.00 97.00 88 LEU A N 1
ATOM 697 C CA . LEU A 1 88 ? 1.009 7.090 9.635 1.00 97.00 88 LEU A CA 1
ATOM 698 C C . LEU A 1 88 ? 0.153 6.327 8.618 1.00 97.00 88 LEU A C 1
ATOM 700 O O . LEU A 1 88 ? 0.359 6.486 7.419 1.00 97.00 88 LEU A O 1
ATOM 704 N N . ALA A 1 89 ? -0.829 5.544 9.072 1.00 94.56 89 ALA A N 1
ATOM 705 C CA . ALA A 1 89 ? -1.724 4.800 8.187 1.00 94.56 89 ALA A CA 1
ATOM 706 C C . ALA A 1 89 ? -2.513 5.733 7.252 1.00 94.56 89 ALA A C 1
ATOM 708 O O . ALA A 1 89 ? -2.626 5.460 6.057 1.00 94.56 89 ALA A O 1
ATOM 709 N N . ASN A 1 90 ? -2.994 6.869 7.769 1.00 94.50 90 ASN A N 1
ATOM 710 C CA . ASN A 1 90 ? -3.645 7.894 6.951 1.00 94.50 90 ASN A CA 1
ATOM 711 C C . ASN A 1 90 ? -2.673 8.540 5.949 1.00 94.50 90 ASN A C 1
ATOM 713 O O . ASN A 1 90 ? -3.033 8.736 4.790 1.00 94.50 90 ASN A O 1
ATOM 717 N N . GLY A 1 91 ? -1.435 8.826 6.361 1.00 97.31 91 GLY A N 1
ATOM 718 C CA . GLY A 1 91 ? -0.399 9.356 5.470 1.00 97.31 91 GLY A CA 1
ATOM 719 C C . GLY A 1 91 ? -0.032 8.382 4.345 1.00 97.31 91 GLY A C 1
ATOM 720 O O . GLY A 1 91 ? 0.076 8.784 3.189 1.00 97.31 91 GLY A O 1
ATOM 721 N N . VAL A 1 92 ? 0.075 7.086 4.652 1.00 97.94 92 VAL A N 1
ATOM 722 C CA . VAL A 1 92 ? 0.277 6.024 3.653 1.00 97.94 92 VAL A CA 1
ATOM 723 C C . VAL A 1 92 ? -0.899 5.958 2.677 1.00 97.94 92 VAL A C 1
ATOM 725 O O . VAL A 1 92 ? -0.676 5.824 1.476 1.00 97.94 92 VAL A O 1
ATOM 728 N N . ALA A 1 93 ? -2.137 6.103 3.161 1.00 96.94 93 ALA A N 1
ATOM 729 C CA . ALA A 1 93 ? -3.317 6.137 2.301 1.00 96.94 93 ALA A CA 1
ATOM 730 C C . ALA A 1 93 ? -3.285 7.308 1.305 1.00 96.94 93 ALA A C 1
ATOM 732 O O . ALA A 1 93 ? -3.548 7.101 0.122 1.00 96.94 93 ALA A O 1
ATOM 733 N N . GLN A 1 94 ? -2.900 8.505 1.760 1.00 97.88 94 GLN A N 1
ATOM 734 C CA . GLN A 1 94 ? -2.730 9.678 0.895 1.00 97.88 94 GLN A CA 1
ATOM 735 C C . GLN A 1 94 ? -1.591 9.493 -0.115 1.00 97.88 94 GLN A C 1
ATOM 737 O O . GLN A 1 94 ? -1.739 9.826 -1.288 1.00 97.88 94 GLN A O 1
ATOM 742 N N . HIS A 1 95 ? -0.460 8.933 0.318 1.00 98.19 95 HIS A N 1
ATOM 743 C CA . HIS A 1 95 ? 0.666 8.664 -0.573 1.00 98.19 95 HIS A CA 1
ATOM 744 C C . HIS A 1 95 ? 0.299 7.641 -1.657 1.00 98.19 95 HIS A C 1
ATOM 746 O O . HIS A 1 95 ? 0.625 7.831 -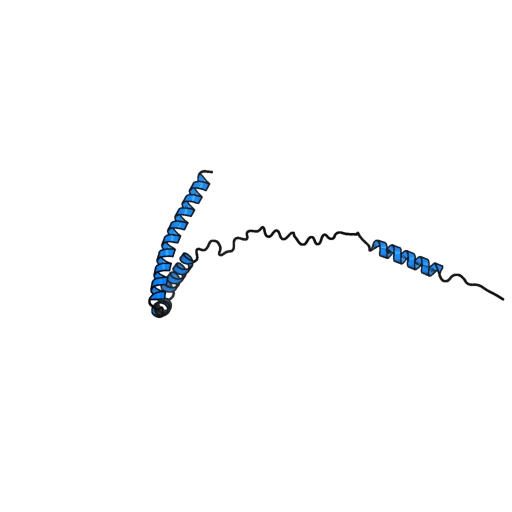2.824 1.00 98.19 95 HIS A O 1
ATOM 752 N N . ALA A 1 96 ? -0.436 6.584 -1.309 1.00 98.19 96 ALA A N 1
ATOM 753 C CA . ALA A 1 96 ? -0.900 5.598 -2.282 1.00 98.19 96 ALA A CA 1
ATOM 754 C C . ALA A 1 96 ? -1.822 6.205 -3.355 1.00 98.19 96 ALA A C 1
ATOM 756 O O . ALA A 1 96 ? -1.801 5.753 -4.497 1.00 98.19 96 ALA A O 1
ATOM 757 N N . GLU A 1 97 ? -2.624 7.216 -3.013 1.00 97.50 97 GLU A N 1
ATOM 758 C CA . GLU A 1 97 ? -3.452 7.939 -3.984 1.00 97.50 97 GLU A CA 1
ATOM 759 C C . GLU A 1 97 ? -2.587 8.723 -4.980 1.00 97.50 97 GLU A C 1
ATOM 761 O O . GLU A 1 97 ? -2.744 8.544 -6.186 1.00 97.50 97 GLU A O 1
ATOM 766 N N . GLN A 1 98 ? -1.580 9.457 -4.496 1.00 97.56 98 GLN A N 1
ATOM 767 C CA . GLN A 1 98 ? -0.605 10.146 -5.355 1.00 97.56 98 GLN A CA 1
ATOM 768 C C . GLN A 1 98 ? 0.119 9.163 -6.288 1.00 97.56 98 GLN A C 1
ATOM 770 O O . GLN A 1 98 ? 0.250 9.403 -7.487 1.00 97.56 98 GLN A O 1
ATOM 775 N N . ARG A 1 99 ? 0.524 8.000 -5.763 1.00 97.50 99 ARG A N 1
ATOM 776 C CA . ARG A 1 99 ? 1.172 6.939 -6.547 1.00 97.50 99 ARG A CA 1
ATOM 777 C C . ARG A 1 99 ? 0.281 6.403 -7.667 1.00 97.50 99 ARG A C 1
ATOM 779 O O . ARG A 1 99 ? 0.785 6.128 -8.754 1.00 97.50 99 ARG A O 1
ATOM 786 N N . ARG A 1 100 ? -1.033 6.276 -7.444 1.00 96.50 100 ARG A N 1
ATOM 787 C CA . ARG A 1 100 ? -1.978 5.854 -8.496 1.00 96.50 100 ARG A CA 1
ATOM 788 C C . ARG A 1 100 ? -2.009 6.853 -9.644 1.00 96.50 100 ARG A C 1
ATOM 790 O O . ARG A 1 100 ? -1.917 6.434 -10.795 1.00 96.50 100 ARG A O 1
ATOM 797 N N . GLU A 1 101 ? -2.084 8.142 -9.328 1.00 96.88 101 GLU A N 1
ATOM 798 C CA . GLU A 1 101 ? -2.079 9.217 -10.324 1.00 96.88 101 GLU A CA 1
ATOM 799 C C . GLU A 1 101 ? -0.763 9.248 -11.119 1.00 96.88 101 GLU A C 1
ATOM 801 O O . GLU A 1 101 ? -0.775 9.337 -12.348 1.00 96.88 101 GLU A O 1
ATOM 806 N N . GLU A 1 102 ? 0.384 9.109 -10.444 1.00 95.56 102 GLU A N 1
ATOM 807 C CA . GLU A 1 102 ? 1.702 9.042 -11.090 1.00 95.56 102 GLU A CA 1
ATOM 808 C C . GLU A 1 102 ? 1.825 7.851 -12.046 1.00 95.56 102 GLU A C 1
ATOM 810 O O . GLU A 1 102 ? 2.325 7.993 -13.166 1.00 95.56 102 GLU A O 1
ATOM 815 N N . ILE A 1 103 ? 1.370 6.672 -11.616 1.00 93.69 103 ILE A N 1
ATOM 816 C CA . ILE A 1 103 ? 1.407 5.454 -12.429 1.00 93.69 103 ILE A CA 1
ATOM 817 C C . ILE A 1 103 ? 0.487 5.597 -13.639 1.00 93.69 103 ILE A C 1
ATOM 819 O O . ILE A 1 103 ? 0.890 5.251 -14.751 1.00 93.69 103 ILE A O 1
ATOM 823 N N . GLU A 1 104 ? -0.723 6.129 -13.457 1.00 93.38 104 GLU A N 1
ATOM 824 C CA . GLU A 1 104 ? -1.654 6.384 -14.556 1.00 93.38 104 GLU A CA 1
ATOM 825 C C . GLU A 1 104 ? -1.052 7.364 -15.569 1.00 93.38 104 GLU A C 1
ATOM 827 O O . GLU A 1 104 ? -1.033 7.083 -16.771 1.00 93.38 104 GLU A O 1
ATOM 832 N N . LYS A 1 105 ? -0.458 8.461 -15.088 1.00 94.81 105 LYS A N 1
ATOM 833 C CA . LYS A 1 105 ? 0.247 9.436 -15.923 1.00 94.81 105 LYS A CA 1
ATOM 834 C C . LYS A 1 105 ? 1.393 8.797 -16.708 1.00 94.81 105 LYS A C 1
ATOM 836 O O . LYS A 1 105 ? 1.434 8.922 -17.931 1.00 94.81 105 LYS A O 1
ATOM 841 N N . LYS A 1 106 ? 2.281 8.052 -16.042 1.00 91.44 106 LYS A N 1
ATOM 842 C CA . LYS A 1 106 ? 3.408 7.359 -16.690 1.00 91.44 106 LYS A CA 1
ATOM 843 C C . LYS A 1 106 ? 2.923 6.335 -17.721 1.00 91.44 106 LYS A C 1
ATOM 845 O O . LYS A 1 106 ? 3.530 6.177 -18.781 1.00 91.44 106 LYS A O 1
ATOM 850 N N . LYS A 1 107 ? 1.813 5.646 -17.439 1.00 90.88 107 LYS A N 1
ATOM 851 C CA . LYS A 1 107 ? 1.190 4.692 -18.365 1.00 90.88 107 LYS A CA 1
ATOM 852 C C . LYS A 1 107 ? 0.653 5.391 -19.618 1.00 90.88 107 LYS A C 1
ATOM 854 O O . LYS A 1 107 ? 0.863 4.878 -20.716 1.00 90.88 107 LYS A O 1
ATOM 859 N N . MET A 1 108 ? 0.020 6.558 -19.473 1.00 89.62 108 MET A N 1
ATOM 860 C CA . MET A 1 108 ? -0.428 7.380 -20.605 1.00 89.62 108 MET A CA 1
ATOM 861 C C . MET A 1 108 ? 0.751 7.886 -21.445 1.00 89.62 108 MET A C 1
ATOM 863 O O . MET A 1 108 ? 0.730 7.749 -22.665 1.00 89.62 108 MET A O 1
ATOM 867 N N . GLU A 1 109 ? 1.806 8.400 -20.812 1.00 91.19 109 GLU A N 1
ATOM 868 C CA . GLU A 1 109 ? 3.013 8.878 -21.504 1.00 91.19 109 GLU A CA 1
ATOM 869 C C . GLU A 1 109 ? 3.701 7.758 -22.301 1.00 91.19 109 GLU A C 1
ATOM 871 O O . GLU A 1 109 ? 4.031 7.944 -23.474 1.00 91.19 109 GLU A O 1
ATOM 876 N N . LYS A 1 110 ? 3.844 6.564 -21.706 1.00 88.06 110 LYS A N 1
ATOM 877 C CA . LYS A 1 110 ? 4.397 5.385 -22.391 1.00 88.06 110 LYS A CA 1
ATOM 878 C C . LYS A 1 110 ? 3.541 4.973 -23.592 1.00 88.06 110 LYS A C 1
ATOM 880 O O . LYS A 1 110 ? 4.088 4.646 -24.642 1.00 88.06 110 LYS A O 1
ATOM 885 N N . ALA A 1 111 ? 2.214 5.005 -23.457 1.00 85.12 111 ALA A N 1
ATOM 886 C CA . ALA A 1 111 ? 1.301 4.686 -24.552 1.00 85.12 111 ALA A CA 1
ATOM 887 C C . ALA A 1 111 ? 1.401 5.700 -25.705 1.00 85.12 111 ALA A C 1
ATOM 889 O O . ALA A 1 111 ? 1.418 5.297 -26.863 1.00 85.12 111 ALA A O 1
ATOM 890 N N . ILE A 1 112 ? 1.529 6.998 -25.411 1.00 81.75 112 ILE A N 1
ATOM 891 C CA . ILE A 1 112 ? 1.686 8.043 -26.435 1.00 81.75 112 ILE A CA 1
ATOM 892 C C . ILE A 1 112 ? 3.025 7.889 -27.174 1.00 81.75 112 ILE A C 1
ATOM 894 O O . ILE A 1 112 ? 3.052 7.951 -28.401 1.00 81.75 112 ILE A O 1
ATOM 898 N N . GLY A 1 113 ? 4.122 7.629 -26.454 1.00 77.25 113 GLY A N 1
ATOM 899 C CA . GLY A 1 113 ? 5.441 7.388 -27.055 1.00 77.25 113 GLY A CA 1
ATOM 900 C C . GLY A 1 113 ? 5.490 6.139 -27.944 1.00 77.25 113 GLY A C 1
ATOM 901 O O . GLY A 1 113 ? 6.095 6.170 -29.013 1.00 77.25 113 GLY A O 1
ATOM 902 N N . ALA A 1 114 ? 4.799 5.068 -27.541 1.00 71.94 114 ALA A N 1
ATOM 903 C CA . ALA A 1 114 ? 4.675 3.839 -28.326 1.00 71.94 114 ALA A CA 1
ATOM 904 C C . ALA A 1 114 ? 3.795 3.986 -29.582 1.00 71.94 114 ALA A C 1
ATOM 906 O O . ALA A 1 114 ? 3.974 3.228 -30.525 1.00 71.94 114 ALA A O 1
ATOM 907 N N . VAL A 1 115 ? 2.847 4.932 -29.605 1.00 69.88 115 VAL A N 1
ATOM 908 C CA . VAL A 1 115 ? 1.996 5.217 -30.782 1.00 69.88 115 VAL A CA 1
ATOM 909 C C . VAL A 1 115 ? 2.654 6.220 -31.743 1.00 69.88 115 VAL A C 1
ATOM 911 O O . VAL A 1 115 ? 2.306 6.262 -32.920 1.00 69.88 115 VAL A O 1
ATOM 914 N N . ALA A 1 116 ? 3.591 7.037 -31.255 1.00 63.06 116 ALA A N 1
ATOM 915 C CA . ALA A 1 116 ? 4.322 8.028 -32.049 1.00 63.06 116 ALA A CA 1
ATOM 916 C C . ALA A 1 116 ? 5.607 7.487 -32.715 1.00 63.06 116 ALA A C 1
ATOM 918 O O . ALA A 1 116 ? 6.247 8.234 -33.458 1.00 63.06 116 ALA A O 1
ATOM 919 N N . SER A 1 117 ? 5.980 6.233 -32.435 1.00 52.06 117 SER A N 1
ATOM 920 C CA . SER A 1 117 ? 7.127 5.515 -33.020 1.00 52.06 117 SER A CA 1
ATOM 921 C C . SER A 1 117 ? 6.651 4.495 -34.047 1.00 52.06 117 SER A C 1
ATOM 923 O O . SER A 1 117 ? 7.376 4.297 -35.045 1.00 52.06 117 SER A O 1
#

Mean predicted aligned error: 16.83 Å

Organism: Perilla frutescens var. hirtella (NCBI:txid608512)

pLDDT: mean 79.95, std 18.26, range [39.97, 98.38]